Protein AF-A0A661TME0-F1 (afdb_monomer)

pLDDT: mean 72.08, std 10.13, range [46.69, 93.38]

Solvent-accessible surface area (backbone atoms only — not comparable to full-atom values): 7755 Å² total; per-residue (Å²): 110,75,67,60,54,52,52,52,51,52,52,57,73,49,48,66,67,70,64,73,69,80,61,72,60,59,76,48,32,91,92,46,101,32,64,74,74,52,80,64,53,56,56,44,25,51,47,44,51,50,51,52,51,49,51,55,51,51,50,54,50,52,54,51,51,52,56,51,48,54,54,45,71,69,28,70,88,43,68,68,44,43,55,52,36,50,52,52,50,51,52,50,52,52,50,53,51,50,56,55,48,51,53,51,52,54,53,53,53,51,66,71,67,68,82,60,87,77,83,63,99,46,86,87,59,78,76,77,85,126

Radius of gyration: 20.57 Å; Cα contacts (8 Å, |Δi|>4): 50; chains: 1; bounding box: 54×28×50 Å

Foldseek 3Di:
DVVVVVLVVVVVVCVVLLVVLPDPLQQEPDPHPHHDDDPLSVVVSVLSVVVVVVSVVVSVLVSLVVVLVVQLVPLPPDPVSPVVNVVSVVVNVVVVCVVVVVLVVVQVVCVVVVPDPDPDSCPSDSPDDD

Structure (mmCIF, N/CA/C/O backbone):
data_AF-A0A661TME0-F1
#
_entry.id   AF-A0A661TME0-F1
#
loop_
_atom_site.group_PDB
_atom_site.id
_atom_site.type_symbol
_atom_site.label_atom_id
_atom_site.label_alt_id
_atom_site.label_comp_id
_atom_site.label_asym_id
_atom_site.label_entity_id
_atom_site.label_seq_id
_atom_site.pdbx_PDB_ins_code
_atom_site.Cartn_x
_atom_site.Cartn_y
_atom_site.Cartn_z
_atom_site.occupancy
_atom_site.B_iso_or_equiv
_atom_site.auth_seq_id
_atom_site.auth_comp_id
_atom_site.auth_asym_id
_atom_site.auth_atom_id
_atom_site.pdbx_PDB_model_num
ATOM 1 N N . MET A 1 1 ? -2.845 11.344 27.133 1.00 47.22 1 MET A N 1
ATOM 2 C CA . MET A 1 1 ? -1.426 10.962 27.328 1.00 47.22 1 MET A CA 1
ATOM 3 C C . MET A 1 1 ? -1.138 9.512 26.920 1.00 47.22 1 MET A C 1
ATOM 5 O O . MET A 1 1 ? -0.381 9.333 25.980 1.00 47.22 1 MET A O 1
ATOM 9 N N . LYS A 1 2 ? -1.803 8.484 27.482 1.00 51.81 2 LYS A N 1
ATOM 10 C CA . LYS A 1 2 ? -1.579 7.063 27.098 1.00 51.81 2 LYS A CA 1
ATOM 11 C C . LYS A 1 2 ? -1.788 6.746 25.600 1.00 51.81 2 LYS A C 1
ATOM 13 O O . LYS A 1 2 ? -1.057 5.945 25.036 1.00 51.81 2 LYS A O 1
ATOM 18 N N . ARG A 1 3 ? -2.752 7.409 24.942 1.00 53.88 3 ARG A N 1
ATOM 19 C CA . ARG A 1 3 ? -3.060 7.218 23.507 1.00 53.88 3 ARG A CA 1
ATOM 20 C C . ARG A 1 3 ? -1.973 7.762 22.569 1.00 53.88 3 ARG A C 1
ATOM 22 O O . ARG A 1 3 ? -1.691 7.137 21.562 1.00 53.88 3 ARG A O 1
ATOM 29 N N . VAL A 1 4 ? -1.334 8.879 22.929 1.00 62.59 4 VAL A N 1
ATOM 30 C CA . VAL A 1 4 ? -0.228 9.469 22.146 1.00 62.59 4 VAL A CA 1
ATOM 31 C C . VAL A 1 4 ? 1.025 8.600 22.259 1.00 62.59 4 VAL A C 1
ATOM 33 O O . VAL A 1 4 ? 1.714 8.389 21.270 1.00 62.59 4 VAL A O 1
ATOM 36 N N . PHE A 1 5 ? 1.255 8.010 23.436 1.00 68.00 5 PHE A N 1
ATOM 37 C CA . PHE A 1 5 ? 2.346 7.062 23.657 1.00 68.00 5 PHE A CA 1
ATOM 38 C C . PHE A 1 5 ? 2.156 5.755 22.863 1.00 68.00 5 PHE A C 1
ATOM 40 O O . PHE A 1 5 ? 3.106 5.268 22.265 1.00 68.00 5 PHE A O 1
ATOM 47 N N . LEU A 1 6 ? 0.926 5.225 22.781 1.00 67.19 6 LEU A N 1
ATOM 48 C CA . LEU A 1 6 ? 0.607 4.040 21.965 1.00 67.19 6 LEU A CA 1
ATOM 49 C C . LEU A 1 6 ? 0.728 4.298 20.459 1.00 67.19 6 LEU A C 1
ATOM 51 O O . LEU A 1 6 ? 1.263 3.456 19.747 1.00 67.19 6 LEU A O 1
ATOM 55 N N . ILE A 1 7 ? 0.271 5.457 19.976 1.00 71.81 7 ILE A N 1
ATOM 56 C CA . ILE A 1 7 ? 0.405 5.836 18.561 1.00 71.81 7 ILE A CA 1
ATOM 57 C C . ILE A 1 7 ? 1.881 6.046 18.208 1.00 71.81 7 ILE A C 1
ATOM 59 O O . ILE A 1 7 ? 2.323 5.573 17.170 1.00 71.81 7 ILE A O 1
ATOM 63 N N . SER A 1 8 ? 2.661 6.685 19.086 1.00 68.38 8 SER A N 1
ATOM 64 C CA . SER A 1 8 ? 4.103 6.872 18.894 1.00 68.38 8 SER A CA 1
ATOM 65 C C . SER A 1 8 ? 4.872 5.546 18.911 1.00 68.38 8 SER A C 1
ATOM 67 O O . SER A 1 8 ? 5.735 5.351 18.062 1.00 68.38 8 SER A O 1
ATOM 69 N N . PHE A 1 9 ? 4.530 4.613 19.805 1.00 76.88 9 PHE A N 1
ATOM 70 C CA . PHE A 1 9 ? 5.145 3.282 19.871 1.00 76.88 9 PHE A CA 1
ATOM 71 C C . PHE A 1 9 ? 4.787 2.408 18.659 1.00 76.88 9 PHE A C 1
ATOM 73 O O . PHE A 1 9 ? 5.643 1.713 18.118 1.00 76.88 9 PHE A O 1
ATOM 80 N N . LEU A 1 10 ? 3.540 2.496 18.186 1.00 71.81 10 LEU A N 1
ATOM 81 C CA . LEU A 1 10 ? 3.088 1.844 16.960 1.00 71.81 10 LEU A CA 1
ATOM 82 C C . LEU A 1 10 ? 3.793 2.419 15.725 1.00 71.81 10 LEU A C 1
ATOM 84 O O . LEU A 1 10 ? 4.214 1.651 14.871 1.00 71.81 10 LEU A O 1
ATOM 88 N N . LEU A 1 11 ? 3.975 3.744 15.660 1.00 70.75 11 LEU A N 1
ATOM 89 C CA . LEU A 1 11 ? 4.728 4.416 14.598 1.00 70.75 11 LEU A CA 1
ATOM 90 C C . LEU A 1 11 ? 6.210 4.002 14.617 1.00 70.75 11 LEU A C 1
ATOM 92 O O . LEU A 1 11 ? 6.789 3.804 13.556 1.00 70.75 11 LEU A O 1
ATOM 96 N N . LEU A 1 12 ? 6.795 3.810 15.809 1.00 71.88 12 LEU A N 1
ATOM 97 C CA . LEU A 1 12 ? 8.174 3.346 16.004 1.00 71.88 12 LEU A CA 1
ATOM 98 C C . LEU A 1 12 ? 8.373 1.893 15.537 1.00 71.88 12 LEU A C 1
ATOM 100 O O . LEU A 1 12 ? 9.339 1.606 14.840 1.00 71.88 12 LEU A O 1
ATOM 104 N N . LEU A 1 13 ? 7.438 0.991 15.855 1.00 67.94 13 LEU A N 1
ATOM 105 C CA . LEU A 1 13 ? 7.417 -0.408 15.377 1.00 67.94 13 LEU A CA 1
ATOM 106 C C . LEU A 1 13 ? 7.233 -0.536 13.862 1.00 67.94 13 LEU A C 1
ATOM 108 O O . LEU A 1 13 ? 7.585 -1.547 13.262 1.00 67.94 13 LEU A O 1
ATOM 112 N N . LEU A 1 14 ? 6.667 0.503 13.265 1.00 66.69 14 LEU A N 1
ATOM 113 C CA . LEU A 1 14 ? 6.388 0.626 11.850 1.00 66.69 14 LEU A CA 1
ATOM 114 C C . LEU A 1 14 ? 7.553 1.294 11.081 1.00 66.69 14 LEU A C 1
ATOM 116 O O . LEU A 1 14 ? 7.633 1.147 9.866 1.00 66.69 14 LEU A O 1
ATOM 120 N N . THR A 1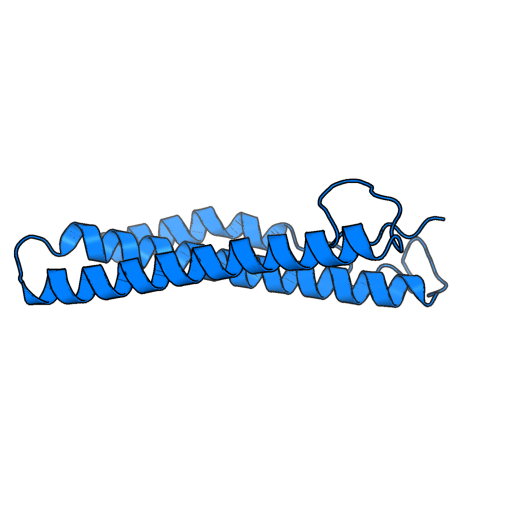 15 ? 8.512 1.942 11.764 1.00 64.88 15 THR A N 1
ATOM 121 C CA . THR A 1 15 ? 9.717 2.522 11.131 1.00 64.88 15 THR A CA 1
ATOM 122 C C . THR A 1 15 ? 10.592 1.563 10.316 1.00 64.88 15 THR A C 1
ATOM 124 O O . THR A 1 15 ? 11.068 2.006 9.268 1.00 64.88 15 THR A O 1
ATOM 127 N N . PRO A 1 16 ? 10.800 0.279 10.685 1.00 65.75 16 PRO A N 1
ATOM 128 C CA . PRO A 1 16 ? 11.618 -0.609 9.863 1.00 65.75 16 PRO A CA 1
ATOM 129 C C . PRO A 1 16 ? 10.991 -0.913 8.497 1.00 65.75 16 PRO A C 1
ATOM 131 O O . PRO A 1 16 ? 11.734 -1.249 7.581 1.00 65.75 16 PRO A O 1
ATOM 134 N N . TYR A 1 17 ? 9.675 -0.724 8.314 1.00 61.66 17 TYR A N 1
ATOM 135 C CA . TYR A 1 17 ? 9.051 -0.867 6.992 1.00 61.66 17 TYR A CA 1
ATOM 136 C C . TYR A 1 17 ? 9.578 0.167 5.988 1.00 61.66 17 TYR A C 1
ATOM 138 O O . TYR A 1 17 ? 9.715 -0.142 4.816 1.00 61.66 17 TYR A O 1
ATOM 146 N N . PHE A 1 18 ? 9.958 1.371 6.426 1.00 54.16 18 PHE A N 1
ATOM 147 C CA . PHE A 1 18 ? 10.484 2.394 5.513 1.00 54.16 18 PHE A CA 1
ATOM 148 C C . PHE A 1 18 ? 11.936 2.155 5.081 1.00 54.16 18 PHE A C 1
ATOM 150 O O . PHE A 1 18 ? 12.405 2.795 4.143 1.00 54.16 18 PHE A O 1
ATOM 157 N N . ILE A 1 19 ? 12.663 1.267 5.766 1.00 53.53 19 ILE A N 1
ATOM 158 C CA . ILE A 1 19 ? 14.087 1.014 5.497 1.00 53.53 19 ILE A CA 1
ATOM 159 C C . ILE A 1 19 ? 14.255 -0.006 4.353 1.00 53.53 19 ILE A C 1
ATOM 161 O O . ILE A 1 19 ? 15.311 -0.068 3.726 1.00 53.53 19 ILE A O 1
ATOM 165 N N . SER A 1 20 ? 13.208 -0.765 4.014 1.00 52.94 20 SER A N 1
ATOM 166 C CA . SER A 1 20 ? 13.265 -1.827 2.999 1.00 52.94 20 SER A CA 1
ATOM 167 C C . SER A 1 20 ? 13.065 -1.363 1.549 1.00 52.94 20 SER A C 1
ATOM 169 O O . SER A 1 20 ? 13.240 -2.164 0.635 1.00 52.94 20 SER A O 1
ATOM 171 N N . ALA A 1 21 ? 12.820 -0.073 1.311 1.00 50.66 21 ALA A N 1
ATOM 172 C CA . ALA A 1 21 ? 12.719 0.500 -0.035 1.00 50.66 21 ALA A CA 1
ATOM 173 C C . ALA A 1 21 ? 14.072 0.908 -0.662 1.00 50.66 21 ALA A C 1
ATOM 175 O O . ALA A 1 21 ? 14.102 1.535 -1.720 1.00 50.66 21 ALA A O 1
ATOM 176 N N . ALA A 1 22 ? 15.206 0.581 -0.035 1.00 46.69 22 ALA A N 1
ATOM 177 C CA . ALA A 1 22 ? 16.540 1.037 -0.445 1.00 46.69 22 ALA A CA 1
ATOM 178 C C . ALA A 1 22 ? 17.173 0.222 -1.598 1.00 46.69 22 ALA A C 1
ATOM 180 O O . ALA A 1 22 ? 18.381 -0.012 -1.612 1.00 46.69 22 ALA A O 1
ATOM 181 N N . GLY A 1 23 ? 16.369 -0.220 -2.567 1.00 61.97 23 GLY A N 1
ATOM 182 C CA . GLY A 1 23 ? 16.882 -0.663 -3.864 1.00 61.97 23 GLY A CA 1
ATOM 183 C C . GLY A 1 23 ? 17.080 0.543 -4.796 1.00 61.97 23 GLY A C 1
ATOM 184 O O . GLY A 1 23 ? 16.314 1.504 -4.698 1.00 61.97 23 GLY A O 1
ATOM 185 N N . PRO A 1 24 ? 18.064 0.535 -5.713 1.00 63.88 24 PRO A N 1
ATOM 186 C CA . PRO A 1 24 ? 18.171 1.565 -6.742 1.00 63.88 24 PRO A CA 1
ATOM 187 C C . PRO A 1 24 ? 16.851 1.679 -7.520 1.00 63.88 24 PRO A C 1
ATOM 189 O O . PRO A 1 24 ? 16.408 0.720 -8.152 1.00 63.88 24 PRO A O 1
ATOM 192 N N . LEU A 1 25 ? 16.209 2.854 -7.483 1.00 67.56 25 LEU A N 1
ATOM 193 C CA . LEU A 1 25 ? 14.993 3.124 -8.268 1.00 67.56 25 LEU A CA 1
ATOM 194 C C . LEU A 1 25 ? 15.252 2.949 -9.772 1.00 67.56 25 LEU A C 1
ATOM 196 O O . LEU A 1 25 ? 14.356 2.550 -10.515 1.00 67.56 25 LEU A O 1
ATOM 200 N N . VAL A 1 26 ? 16.492 3.207 -10.193 1.00 71.00 26 VAL A N 1
ATOM 201 C CA . VAL A 1 26 ? 16.997 2.955 -11.541 1.00 71.00 26 VAL A CA 1
ATOM 202 C C . VAL A 1 26 ? 18.067 1.858 -11.451 1.00 71.00 26 VAL A C 1
ATOM 204 O O . VAL A 1 26 ? 19.075 2.072 -10.778 1.00 71.00 26 VAL A O 1
ATOM 207 N N . PRO A 1 27 ? 17.874 0.693 -12.094 1.00 70.75 27 PRO A N 1
ATOM 208 C CA . PRO A 1 27 ? 18.827 -0.418 -12.041 1.00 70.75 27 PRO A CA 1
ATOM 209 C C . PRO A 1 27 ? 20.000 -0.286 -13.033 1.00 70.75 27 PRO A C 1
ATOM 211 O O . PRO A 1 27 ? 20.845 -1.173 -13.081 1.00 70.75 27 PRO A O 1
ATOM 214 N N . CYS A 1 28 ? 20.047 0.784 -13.834 1.00 77.31 28 CYS A N 1
ATOM 215 C CA . CYS A 1 28 ? 21.049 1.000 -14.876 1.00 77.31 28 CYS A CA 1
ATOM 216 C C . CYS A 1 28 ? 21.654 2.410 -14.788 1.00 77.31 28 CYS A C 1
ATOM 218 O O . CYS A 1 28 ? 20.988 3.370 -14.391 1.00 77.31 28 CYS A O 1
ATOM 220 N N . GLY A 1 29 ? 22.924 2.535 -15.168 1.00 74.06 29 GLY A N 1
ATOM 221 C CA . GLY A 1 29 ? 23.651 3.804 -15.198 1.00 74.06 29 GLY A CA 1
ATOM 222 C C . GLY A 1 29 ? 25.109 3.682 -14.743 1.00 74.06 29 GLY A C 1
ATOM 223 O O . GLY A 1 29 ? 25.512 2.652 -14.190 1.00 74.06 29 GLY A O 1
ATOM 224 N N . PRO A 1 30 ? 25.927 4.726 -14.963 1.00 60.88 30 PRO A N 1
ATOM 225 C CA . PRO A 1 30 ? 27.336 4.712 -14.586 1.00 60.88 30 PRO A CA 1
ATOM 226 C C . PRO A 1 30 ? 27.485 4.533 -13.065 1.00 60.88 30 PRO A C 1
ATOM 228 O O . PRO A 1 30 ? 27.044 5.381 -12.293 1.00 60.88 30 PRO A O 1
ATOM 231 N N . GLY A 1 31 ? 28.099 3.418 -12.647 1.00 66.81 31 GLY A N 1
ATOM 232 C CA . GLY A 1 31 ? 28.252 3.028 -11.235 1.00 66.81 31 GLY A CA 1
ATOM 233 C C . GLY A 1 31 ? 27.344 1.884 -10.761 1.00 66.81 31 GLY A C 1
ATOM 234 O O . GLY A 1 31 ? 27.336 1.587 -9.570 1.00 66.81 31 GLY A O 1
ATOM 235 N N . THR A 1 32 ? 26.601 1.241 -11.666 1.00 68.88 32 THR A N 1
ATOM 236 C CA . THR A 1 32 ? 25.810 0.022 -11.399 1.00 68.88 32 THR A CA 1
ATOM 237 C C . THR A 1 32 ? 26.343 -1.166 -12.205 1.00 68.88 32 THR A C 1
ATOM 239 O O . THR A 1 32 ? 27.152 -0.981 -13.115 1.00 68.88 32 THR A O 1
ATOM 242 N N . ASP A 1 33 ? 25.872 -2.381 -11.906 1.00 68.38 33 ASP A N 1
ATOM 243 C CA . ASP A 1 33 ? 26.265 -3.614 -12.609 1.00 68.38 33 ASP A CA 1
ATOM 244 C C . ASP A 1 33 ? 25.914 -3.601 -14.116 1.00 68.38 33 ASP A C 1
ATOM 246 O O . ASP A 1 33 ? 26.375 -4.465 -14.865 1.00 68.38 33 ASP A O 1
ATOM 250 N N . LYS A 1 34 ? 25.123 -2.616 -14.585 1.00 70.69 34 LYS A N 1
ATOM 251 C CA . LYS A 1 34 ? 24.700 -2.470 -15.983 1.00 70.69 34 LYS A CA 1
ATOM 252 C C . LYS A 1 34 ? 24.818 -1.010 -16.477 1.00 70.69 34 LYS A C 1
ATOM 254 O O . LYS A 1 34 ? 23.975 -0.172 -16.145 1.00 70.69 34 LYS A O 1
ATOM 259 N N . PRO A 1 35 ? 25.851 -0.675 -17.275 1.00 67.69 35 PRO A N 1
ATOM 260 C CA . PRO A 1 35 ? 26.078 0.698 -17.735 1.00 67.69 35 PRO A CA 1
ATOM 261 C C . PRO A 1 35 ? 25.111 1.140 -18.847 1.00 67.69 35 PRO A C 1
ATOM 263 O O . PRO A 1 35 ? 24.833 2.334 -18.952 1.00 67.69 35 PRO A O 1
ATOM 266 N N . ASP A 1 36 ? 24.566 0.199 -19.627 1.00 74.94 36 ASP A N 1
ATOM 267 C CA . ASP A 1 36 ? 23.639 0.476 -20.727 1.00 74.94 36 ASP A CA 1
ATOM 268 C C . ASP A 1 36 ? 22.181 0.251 -20.300 1.00 74.94 36 ASP A C 1
ATOM 270 O O . ASP A 1 36 ? 21.807 -0.848 -19.885 1.00 74.94 36 ASP A O 1
ATOM 274 N N . CYS A 1 37 ? 21.344 1.283 -20.441 1.00 73.81 37 CYS A N 1
ATOM 275 C CA . CYS A 1 37 ? 19.904 1.197 -20.195 1.00 73.81 37 CYS A CA 1
ATOM 276 C C . CYS A 1 37 ? 19.161 0.768 -21.469 1.00 73.81 37 CYS A C 1
ATOM 278 O O . CYS A 1 37 ? 19.184 1.479 -22.478 1.00 73.81 37 CYS A O 1
ATOM 280 N N . GLN A 1 38 ? 18.455 -0.362 -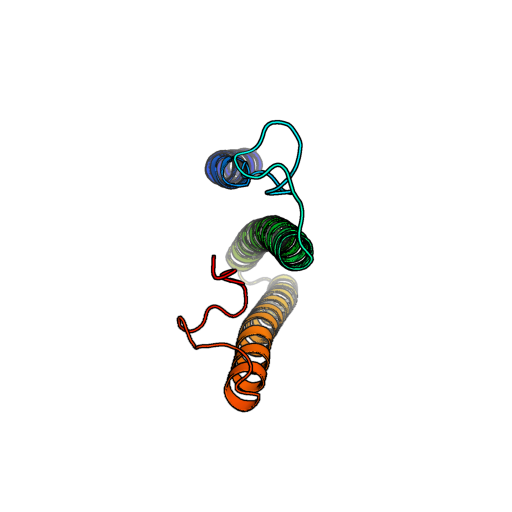21.421 1.00 75.69 38 GLN A N 1
ATOM 281 C CA . GLN A 1 38 ? 17.557 -0.807 -22.492 1.00 75.69 38 GLN A CA 1
ATOM 282 C C . GLN A 1 38 ? 16.099 -0.429 -22.180 1.00 75.69 38 GLN A C 1
ATOM 284 O O . GLN A 1 38 ? 15.750 -0.092 -21.050 1.00 75.69 38 GLN A O 1
ATOM 289 N N . PHE A 1 39 ? 15.202 -0.533 -23.172 1.00 73.44 39 PHE A N 1
ATOM 290 C CA . PHE A 1 39 ? 13.765 -0.269 -22.983 1.00 73.44 39 PHE A CA 1
ATOM 291 C C . PHE A 1 39 ? 13.133 -1.098 -21.848 1.00 73.44 39 PHE A C 1
ATOM 293 O O . PHE A 1 39 ? 12.193 -0.633 -21.211 1.00 73.44 39 PHE A O 1
ATOM 300 N N . CYS A 1 40 ? 13.667 -2.285 -21.546 1.00 75.88 40 CYS A N 1
ATOM 301 C CA . CYS A 1 40 ? 13.245 -3.106 -20.407 1.00 75.88 40 CYS A CA 1
ATOM 302 C C . CYS A 1 40 ? 13.493 -2.433 -19.046 1.00 75.88 40 CYS A C 1
ATOM 304 O O . CYS A 1 40 ? 12.622 -2.478 -18.178 1.00 75.88 40 CYS A O 1
ATOM 306 N N . ASP A 1 41 ? 14.626 -1.749 -18.866 1.00 76.25 41 ASP A N 1
ATOM 307 C CA . ASP A 1 41 ? 14.986 -1.111 -17.592 1.00 76.25 41 ASP A CA 1
ATOM 308 C C . ASP A 1 41 ? 14.053 0.065 -17.257 1.00 76.25 41 ASP A C 1
ATOM 310 O O . ASP A 1 41 ? 13.800 0.358 -16.089 1.00 76.25 41 ASP A O 1
ATOM 314 N N . PHE A 1 42 ? 13.458 0.692 -18.279 1.00 77.38 42 PHE A N 1
ATOM 315 C CA . PHE A 1 42 ? 12.414 1.704 -18.106 1.00 77.38 42 PHE A CA 1
ATOM 316 C C . PHE A 1 42 ? 11.127 1.117 -17.506 1.00 77.38 42 PHE A C 1
ATOM 318 O O . PHE A 1 42 ? 10.530 1.712 -16.607 1.00 77.38 42 PHE A O 1
ATOM 325 N N . PHE A 1 43 ? 10.711 -0.075 -17.943 1.00 75.44 43 PHE A N 1
ATOM 326 C CA . PHE A 1 43 ? 9.566 -0.763 -17.340 1.00 75.44 43 PHE A CA 1
ATOM 327 C C . PHE A 1 43 ? 9.868 -1.221 -15.906 1.00 75.44 43 PHE A C 1
ATOM 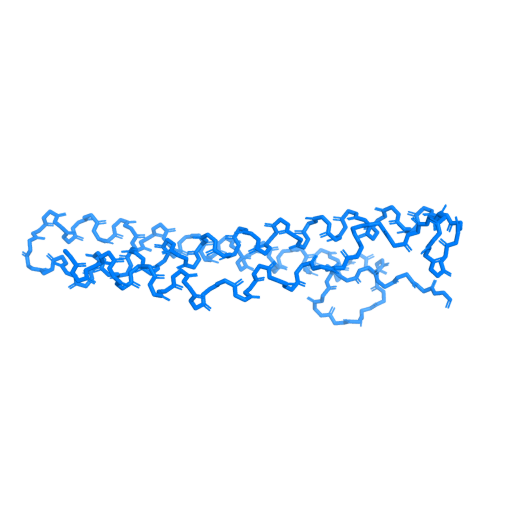329 O O . PHE A 1 43 ? 8.991 -1.143 -15.042 1.00 75.44 43 PHE A O 1
ATOM 336 N N . VAL A 1 44 ? 11.110 -1.625 -15.622 1.00 77.94 44 VAL A N 1
ATOM 337 C CA . VAL A 1 44 ? 11.555 -1.972 -14.261 1.00 77.94 44 VAL A CA 1
ATOM 338 C C . VAL A 1 44 ? 11.554 -0.751 -13.343 1.00 77.94 44 VAL A C 1
ATOM 340 O O . VAL A 1 44 ? 11.056 -0.848 -12.223 1.00 77.94 44 VAL A O 1
ATOM 343 N N . LEU A 1 45 ? 12.027 0.407 -13.816 1.00 78.75 45 LEU A N 1
ATOM 344 C CA . LEU A 1 45 ? 11.939 1.680 -13.092 1.00 78.75 45 LEU A CA 1
ATOM 345 C C . LEU A 1 45 ? 10.486 1.960 -12.691 1.00 78.75 45 LEU A C 1
ATOM 347 O O . LEU A 1 45 ? 10.188 2.155 -11.512 1.00 78.75 45 LEU A O 1
ATOM 351 N N . ILE A 1 46 ? 9.563 1.936 -13.658 1.00 79.56 46 ILE A N 1
ATOM 352 C CA . ILE A 1 46 ? 8.139 2.184 -13.397 1.00 79.56 46 ILE A CA 1
ATOM 353 C C . ILE A 1 46 ? 7.610 1.201 -12.352 1.00 79.56 46 ILE A C 1
ATOM 355 O O . ILE A 1 46 ? 6.930 1.608 -11.412 1.00 79.56 46 ILE A O 1
ATOM 359 N N . ASN A 1 47 ? 7.957 -0.079 -12.467 1.00 78.25 47 ASN A N 1
ATOM 360 C CA . ASN A 1 47 ? 7.547 -1.087 -11.501 1.00 78.25 47 ASN A CA 1
ATOM 361 C C . ASN A 1 47 ? 8.112 -0.823 -10.093 1.00 78.25 47 ASN A C 1
ATOM 363 O O . ASN A 1 47 ? 7.394 -0.968 -9.106 1.00 78.25 47 ASN A O 1
ATOM 367 N N . ASN A 1 48 ? 9.366 -0.385 -9.984 1.00 78.81 48 ASN A N 1
ATOM 368 C CA . ASN A 1 48 ? 9.988 -0.020 -8.711 1.00 78.81 48 ASN A CA 1
ATOM 369 C C . ASN A 1 48 ? 9.319 1.211 -8.087 1.00 78.81 48 ASN A C 1
ATOM 371 O O . ASN A 1 48 ? 9.043 1.217 -6.889 1.00 78.81 48 ASN A O 1
ATOM 375 N N . VAL A 1 49 ? 8.979 2.217 -8.895 1.00 81.69 49 VAL A N 1
ATOM 376 C CA . VAL A 1 49 ? 8.232 3.401 -8.442 1.00 81.69 49 VAL A CA 1
ATOM 377 C C . VAL A 1 49 ? 6.831 3.022 -7.972 1.00 81.69 49 VAL A C 1
ATOM 379 O O . VAL A 1 49 ? 6.384 3.497 -6.929 1.00 81.69 49 VAL A O 1
ATOM 382 N N . LEU A 1 50 ? 6.138 2.144 -8.700 1.00 80.50 50 LEU A N 1
ATOM 383 C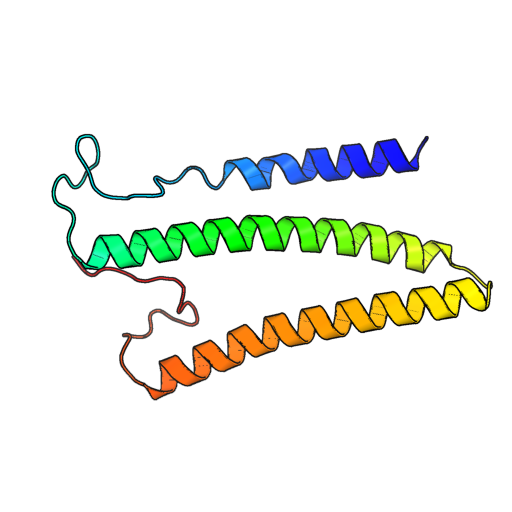 CA . LEU A 1 50 ? 4.822 1.655 -8.296 1.00 80.50 50 LEU A CA 1
ATOM 384 C C . LEU A 1 50 ? 4.897 0.844 -7.001 1.00 80.50 50 LEU A C 1
ATOM 386 O O . LEU A 1 50 ? 4.074 1.057 -6.117 1.00 80.50 50 LEU A O 1
ATOM 390 N N . LYS A 1 51 ? 5.893 -0.034 -6.845 1.00 78.88 51 LYS A N 1
ATOM 391 C CA . LYS A 1 51 ? 6.134 -0.768 -5.593 1.00 78.88 51 LYS A CA 1
ATOM 392 C C . LYS A 1 51 ? 6.379 0.179 -4.424 1.00 78.88 51 LYS A C 1
ATOM 394 O O . LYS A 1 51 ? 5.735 0.030 -3.392 1.00 78.88 51 LYS A O 1
ATOM 399 N N . PHE A 1 52 ? 7.225 1.187 -4.619 1.00 78.44 52 PHE A N 1
ATOM 400 C CA . PHE A 1 52 ? 7.494 2.212 -3.615 1.00 78.44 52 PHE A CA 1
ATOM 401 C C . PHE A 1 52 ? 6.225 2.986 -3.227 1.00 78.44 52 PHE A C 1
ATOM 403 O O . PHE A 1 52 ? 5.924 3.162 -2.047 1.00 78.44 52 PHE A O 1
ATOM 410 N N . ALA A 1 53 ? 5.425 3.398 -4.214 1.00 80.62 53 ALA A N 1
ATOM 411 C CA . ALA A 1 53 ? 4.156 4.075 -3.967 1.00 80.62 53 ALA A CA 1
ATOM 412 C C . ALA A 1 53 ? 3.156 3.174 -3.222 1.00 80.62 53 ALA A C 1
ATOM 414 O O . ALA A 1 53 ? 2.509 3.620 -2.274 1.00 80.62 53 ALA A O 1
ATOM 415 N N . LEU A 1 54 ? 3.042 1.903 -3.616 1.00 78.69 54 LEU A N 1
ATOM 416 C CA . LEU A 1 54 ? 2.161 0.928 -2.971 1.00 78.69 54 LEU A CA 1
ATOM 417 C C . LEU A 1 54 ? 2.584 0.627 -1.532 1.00 78.69 54 LEU A C 1
ATOM 419 O O . LEU A 1 54 ? 1.717 0.474 -0.676 1.00 78.69 54 LEU A O 1
ATOM 423 N N . GLU A 1 55 ? 3.883 0.584 -1.245 1.00 75.25 55 GLU A N 1
ATOM 424 C CA . GLU A 1 55 ? 4.412 0.391 0.106 1.00 75.25 55 GLU A CA 1
ATOM 425 C C . GLU A 1 55 ? 4.044 1.568 1.025 1.00 75.25 55 GLU A C 1
ATOM 427 O O . GLU A 1 55 ? 3.517 1.362 2.121 1.00 75.25 55 GLU A O 1
ATOM 432 N N . ILE A 1 56 ? 4.188 2.808 0.538 1.00 78.75 56 ILE A N 1
ATOM 433 C CA . ILE A 1 56 ? 3.765 4.017 1.266 1.00 78.75 56 ILE A CA 1
ATOM 434 C C . ILE A 1 56 ? 2.250 4.020 1.503 1.00 78.75 56 ILE A C 1
ATOM 436 O O . ILE A 1 56 ? 1.784 4.302 2.609 1.00 78.75 56 ILE A O 1
ATOM 440 N N . ILE A 1 57 ? 1.456 3.706 0.476 1.00 78.38 57 ILE A N 1
ATOM 441 C CA . ILE A 1 57 ? -0.009 3.689 0.586 1.00 78.38 57 ILE A CA 1
ATOM 442 C C . ILE A 1 57 ? -0.464 2.577 1.539 1.00 78.38 57 ILE A C 1
ATOM 444 O O . ILE A 1 57 ? -1.323 2.814 2.392 1.00 78.38 57 ILE A O 1
ATOM 448 N N . GLY A 1 58 ? 0.126 1.384 1.434 1.00 77.69 58 GLY A N 1
ATOM 449 C CA . GLY A 1 58 ? -0.151 0.250 2.313 1.00 77.69 58 GLY A CA 1
ATOM 450 C C . GLY A 1 58 ? 0.138 0.584 3.774 1.00 77.69 58 GLY A C 1
ATOM 451 O O . GLY A 1 58 ? -0.684 0.313 4.650 1.00 77.69 58 GLY A O 1
ATOM 452 N N . PHE A 1 59 ? 1.244 1.277 4.031 1.00 74.25 59 PHE A N 1
ATOM 453 C CA . PHE A 1 59 ? 1.588 1.767 5.358 1.00 74.25 59 PHE A CA 1
ATOM 454 C C . PHE A 1 59 ? 0.527 2.711 5.940 1.00 74.25 59 PHE A C 1
ATOM 456 O O . PHE A 1 59 ? 0.030 2.507 7.053 1.00 74.25 59 PHE A O 1
ATOM 463 N N . VAL A 1 60 ? 0.147 3.742 5.179 1.00 78.06 60 VAL A N 1
ATOM 464 C CA . VAL A 1 60 ? -0.859 4.726 5.607 1.00 78.06 60 VAL A CA 1
ATOM 465 C C . VAL A 1 60 ? -2.207 4.046 5.861 1.00 78.06 60 VAL A C 1
ATOM 467 O O . VAL A 1 60 ? -2.886 4.364 6.843 1.00 78.06 60 VAL A O 1
ATOM 470 N N . ALA A 1 61 ? -2.575 3.073 5.024 1.00 74.88 61 ALA A N 1
ATOM 471 C CA . ALA A 1 61 ? -3.796 2.293 5.187 1.00 74.88 61 ALA A CA 1
ATOM 472 C C . ALA A 1 61 ? -3.812 1.507 6.511 1.00 74.88 61 ALA A C 1
ATOM 474 O O . ALA A 1 61 ? -4.820 1.538 7.219 1.00 74.88 61 ALA A O 1
ATOM 475 N N . VAL A 1 62 ? -2.700 0.868 6.894 1.00 78.69 62 VAL A N 1
ATOM 476 C CA . VAL A 1 62 ? -2.583 0.138 8.171 1.00 78.69 62 VAL A CA 1
ATOM 477 C C . VAL A 1 62 ? -2.729 1.081 9.369 1.00 78.69 62 VAL A C 1
ATOM 479 O O . VAL A 1 62 ? -3.480 0.785 10.300 1.00 78.69 62 VAL A O 1
ATOM 482 N N . VAL A 1 63 ? -2.079 2.248 9.342 1.00 77.06 63 VAL A N 1
ATOM 483 C CA . VAL A 1 63 ? -2.182 3.237 10.431 1.00 77.06 63 VAL A CA 1
ATOM 484 C C . VAL A 1 63 ? -3.620 3.737 10.591 1.00 77.06 63 VAL A C 1
ATOM 486 O O . VAL A 1 63 ? -4.147 3.766 11.708 1.00 77.06 63 VAL A O 1
ATOM 489 N N . MET A 1 64 ? -4.290 4.080 9.486 1.00 72.50 64 MET A N 1
ATOM 490 C CA . MET A 1 64 ? -5.691 4.511 9.522 1.00 72.50 64 MET A CA 1
ATOM 491 C C . MET A 1 64 ? -6.638 3.395 9.976 1.00 72.50 64 MET A C 1
ATOM 493 O O . MET A 1 64 ? -7.572 3.668 10.733 1.00 72.50 64 MET A O 1
ATO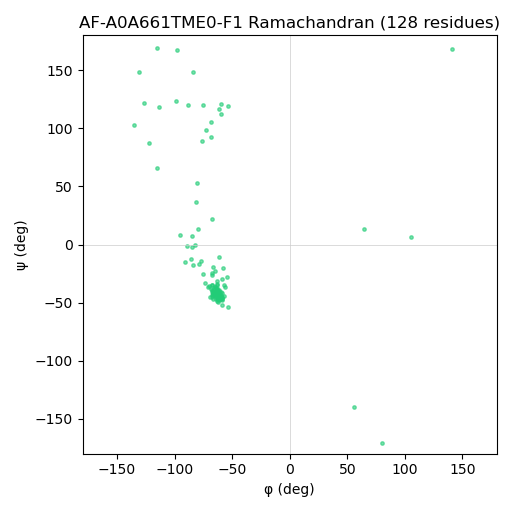M 497 N N . ALA A 1 65 ? -6.380 2.143 9.590 1.00 76.75 65 ALA A N 1
ATOM 498 C CA . ALA A 1 65 ? -7.160 0.996 10.045 1.00 76.75 65 ALA A CA 1
ATOM 499 C C . ALA A 1 65 ? -7.064 0.805 11.567 1.00 76.75 65 ALA A C 1
ATOM 501 O O . ALA A 1 65 ? -8.080 0.560 12.220 1.00 76.75 65 ALA A O 1
ATOM 502 N N . ILE A 1 66 ? -5.879 0.987 12.157 1.00 79.12 66 ILE A N 1
ATOM 503 C CA . ILE A 1 66 ? -5.684 0.858 13.609 1.00 79.12 66 ILE A CA 1
ATOM 504 C C . 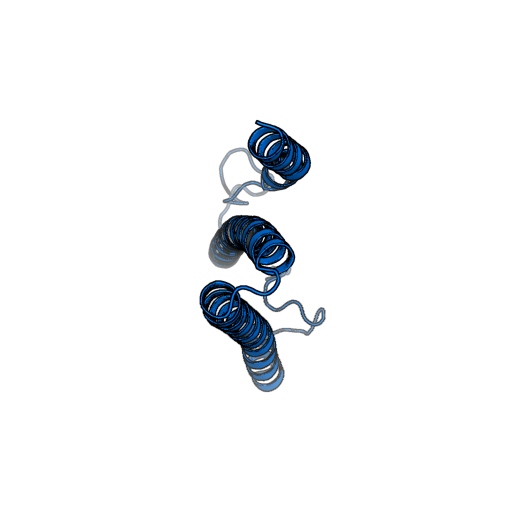ILE A 1 66 ? -6.386 1.994 14.362 1.00 79.12 66 ILE A C 1
ATOM 506 O O . ILE A 1 66 ? -7.100 1.740 15.335 1.00 79.12 66 ILE A O 1
ATOM 510 N N . VAL A 1 67 ? -6.255 3.242 13.899 1.00 73.62 67 VAL A N 1
ATOM 511 C CA . VAL A 1 67 ? -6.954 4.388 14.508 1.00 73.62 67 VAL A CA 1
ATOM 512 C C . VAL A 1 67 ? -8.475 4.222 14.405 1.00 73.62 67 VAL A C 1
ATOM 514 O O . VAL A 1 67 ? -9.183 4.423 15.396 1.00 73.62 67 VAL A O 1
ATOM 517 N N . GLY A 1 68 ? -8.976 3.794 13.243 1.00 69.31 68 GLY A N 1
ATOM 518 C CA . GLY A 1 68 ? -10.395 3.512 13.023 1.00 69.31 68 GLY A CA 1
ATOM 519 C C . GLY A 1 68 ? -10.917 2.367 13.895 1.00 69.31 68 GLY A C 1
ATOM 520 O O . GLY A 1 68 ? -11.990 2.488 14.488 1.00 69.31 68 GLY A O 1
ATOM 521 N N . GLY A 1 69 ? -10.138 1.292 14.046 1.00 72.19 69 GLY A N 1
ATOM 522 C CA . GLY A 1 69 ? -10.469 0.156 14.906 1.00 72.19 69 GLY A CA 1
ATOM 523 C C . GLY A 1 69 ? -10.559 0.548 16.380 1.00 72.19 69 GLY A C 1
ATOM 524 O O . GLY A 1 69 ? -11.542 0.233 17.048 1.00 72.19 69 GLY A O 1
ATOM 525 N N . ILE A 1 70 ? -9.590 1.317 16.883 1.00 72.94 70 ILE A N 1
ATOM 526 C CA . ILE A 1 70 ? -9.612 1.825 18.263 1.00 72.94 70 ILE A CA 1
ATOM 527 C C . ILE A 1 70 ? -10.838 2.721 18.486 1.00 72.94 70 ILE A C 1
ATOM 529 O O . ILE A 1 70 ? -11.518 2.595 19.505 1.00 72.94 70 ILE A O 1
ATOM 533 N N . PHE A 1 71 ? -11.162 3.600 17.536 1.00 71.25 71 PHE A N 1
ATOM 534 C CA . PHE A 1 71 ? -12.342 4.461 17.639 1.00 71.25 71 PHE A CA 1
ATOM 535 C C . PHE A 1 71 ? -13.649 3.653 17.675 1.00 71.25 71 PHE A C 1
ATOM 537 O O . PHE A 1 71 ? -14.552 3.985 18.441 1.00 71.25 71 PHE A O 1
ATOM 544 N N . PHE A 1 72 ? -13.721 2.555 16.915 1.00 69.38 72 PHE A N 1
ATOM 545 C CA . PHE A 1 72 ? -14.856 1.633 16.933 1.00 69.38 72 PHE A CA 1
ATOM 546 C C . PHE A 1 72 ? -15.019 0.935 18.293 1.00 69.38 72 PHE A C 1
ATOM 548 O O . PHE A 1 72 ? -16.116 0.934 18.850 1.00 69.38 72 PHE A O 1
ATOM 555 N N . PHE A 1 73 ? -13.936 0.405 18.871 1.00 70.38 73 PHE A N 1
ATOM 556 C CA . PHE A 1 73 ? -13.984 -0.290 20.166 1.00 70.38 73 PHE A CA 1
ATOM 557 C C . PHE A 1 73 ? -14.411 0.615 21.330 1.00 70.38 73 PHE A C 1
ATOM 559 O O . PHE A 1 73 ? -15.094 0.159 22.245 1.00 70.38 73 PHE A O 1
ATOM 566 N N . PHE A 1 74 ? -14.048 1.901 21.302 1.00 71.56 74 PHE A N 1
ATOM 567 C CA . PHE A 1 74 ? -14.399 2.853 22.363 1.00 71.56 74 PHE A CA 1
ATOM 568 C C . PHE A 1 74 ? -15.743 3.577 22.151 1.00 71.56 74 PHE A C 1
ATOM 570 O O . PHE A 1 74 ? -16.133 4.362 23.014 1.00 71.56 74 PHE A O 1
ATOM 577 N N . ALA A 1 75 ? -16.468 3.321 21.054 1.00 67.62 75 ALA A N 1
ATOM 578 C CA . ALA A 1 75 ? -17.757 3.963 20.767 1.00 67.62 75 ALA A CA 1
ATOM 579 C C . ALA A 1 75 ? -18.885 3.558 21.746 1.00 67.62 75 ALA A C 1
ATOM 581 O O . ALA A 1 75 ? -19.819 4.334 21.964 1.00 67.62 75 ALA A O 1
ATOM 582 N N . GLY A 1 76 ? -18.781 2.387 22.387 1.00 72.94 76 GLY A N 1
ATOM 583 C CA . GLY A 1 76 ? -19.685 1.956 23.461 1.00 72.94 76 GLY A CA 1
ATOM 584 C C . GLY A 1 76 ? -21.172 1.951 23.069 1.00 72.94 76 GLY A C 1
ATOM 585 O O . GLY A 1 76 ? -21.529 1.544 21.967 1.00 72.94 76 GLY A O 1
ATOM 586 N N . ALA A 1 77 ? -22.042 2.395 23.986 1.00 66.94 77 ALA A N 1
ATOM 587 C CA . ALA A 1 77 ? -23.505 2.408 23.830 1.00 66.94 77 ALA A CA 1
ATOM 588 C C . ALA A 1 77 ? -24.083 3.749 23.328 1.00 66.94 77 ALA A C 1
ATOM 590 O O . ALA A 1 77 ? -25.300 3.926 23.321 1.00 66.94 77 ALA A O 1
ATOM 591 N N . ASN A 1 78 ? -23.242 4.706 22.914 1.00 75.50 78 ASN A N 1
ATOM 592 C CA . ASN A 1 78 ? -23.737 5.971 22.369 1.00 75.50 78 ASN A CA 1
ATOM 593 C C . ASN A 1 78 ? -24.269 5.751 20.939 1.00 75.50 78 ASN A C 1
ATOM 595 O O . ASN A 1 78 ? -23.490 5.362 20.063 1.00 75.50 78 ASN A O 1
ATOM 599 N N . PRO A 1 79 ? -25.558 6.018 20.656 1.00 75.94 79 PRO A N 1
ATOM 600 C CA . PRO A 1 79 ? -26.159 5.734 19.351 1.00 75.94 79 PRO A CA 1
ATOM 601 C C . PRO A 1 79 ? -25.512 6.533 18.208 1.00 75.94 79 PRO A C 1
ATOM 603 O O . PRO A 1 79 ? -25.326 5.995 17.114 1.00 75.94 79 PRO A O 1
ATOM 606 N N . ASP A 1 80 ? -25.087 7.774 18.466 1.00 79.44 80 ASP A N 1
ATOM 607 C CA . ASP A 1 80 ? -24.364 8.595 17.485 1.00 79.44 80 ASP A CA 1
ATOM 608 C C . ASP A 1 80 ? -22.970 8.040 17.179 1.00 79.44 80 ASP A C 1
ATOM 610 O O . ASP A 1 80 ? -22.584 7.912 16.012 1.00 79.44 80 ASP A O 1
ATOM 614 N N . ALA A 1 81 ? -22.245 7.616 18.217 1.00 71.69 81 ALA A N 1
ATOM 615 C CA . ALA A 1 81 ? -20.932 7.001 18.066 1.00 71.69 81 ALA A CA 1
ATOM 616 C C . ALA A 1 81 ? -21.032 5.666 17.312 1.00 71.69 81 ALA A C 1
ATOM 618 O O . ALA A 1 81 ? -20.240 5.417 16.408 1.00 71.69 81 ALA A O 1
ATOM 619 N N . LEU A 1 82 ? -22.053 4.847 17.588 1.00 76.25 82 LEU A N 1
ATOM 620 C CA . LEU A 1 82 ? -22.323 3.598 16.865 1.00 76.25 82 LEU A CA 1
ATOM 621 C C . LEU A 1 82 ? -22.641 3.830 15.383 1.00 76.25 82 LEU A C 1
ATOM 623 O O . LEU A 1 82 ? -22.182 3.076 14.519 1.00 76.25 82 LEU A O 1
ATOM 627 N N . ARG A 1 83 ? -23.411 4.875 15.062 1.00 79.25 83 ARG A N 1
ATOM 628 C CA . ARG A 1 83 ? -23.735 5.224 13.673 1.00 79.25 83 ARG A CA 1
ATOM 629 C C . ARG A 1 83 ? -22.492 5.676 12.908 1.00 79.25 83 ARG A C 1
ATOM 631 O O . ARG A 1 83 ? -22.302 5.267 11.761 1.00 79.25 83 ARG A O 1
ATOM 638 N N . GLN A 1 84 ? -21.632 6.471 13.542 1.00 76.25 84 GLN A N 1
ATOM 639 C CA . GLN A 1 84 ? -20.359 6.898 12.964 1.00 76.25 84 GLN A CA 1
ATOM 640 C C . GLN A 1 84 ? -19.389 5.718 12.798 1.00 76.25 84 GLN A C 1
ATOM 642 O O . GLN A 1 84 ? -18.791 5.553 11.736 1.00 76.25 84 GLN A O 1
ATOM 647 N N . ALA A 1 85 ? -19.309 4.841 13.795 1.00 70.62 85 ALA A N 1
ATOM 648 C CA . ALA A 1 85 ? -18.455 3.661 13.795 1.00 70.62 85 ALA A CA 1
ATOM 649 C C . ALA A 1 85 ? -18.846 2.667 12.677 1.00 70.62 85 ALA A C 1
ATOM 651 O O . ALA A 1 85 ? -17.980 2.189 11.945 1.00 70.62 85 ALA A O 1
ATOM 652 N N . LYS A 1 86 ? -20.150 2.440 12.447 1.00 77.88 86 LYS A N 1
ATOM 653 C CA . LYS A 1 86 ? -20.644 1.644 11.304 1.00 77.88 86 LYS A CA 1
ATOM 654 C C . LYS A 1 86 ? -20.271 2.247 9.948 1.00 77.88 86 LYS A C 1
ATOM 656 O O . LYS A 1 86 ? -19.905 1.501 9.045 1.00 77.88 86 LYS A O 1
ATOM 661 N N . ARG A 1 87 ? -20.337 3.577 9.792 1.00 81.69 87 ARG A N 1
ATOM 662 C CA . ARG A 1 87 ? -19.903 4.244 8.548 1.00 81.69 87 ARG A CA 1
ATOM 663 C C . ARG A 1 87 ? -18.413 4.038 8.288 1.00 81.69 87 ARG A C 1
ATOM 665 O O . ARG A 1 87 ? -18.042 3.733 7.159 1.00 81.69 87 ARG A O 1
ATOM 672 N N . ILE A 1 88 ? -17.586 4.160 9.327 1.00 77.31 88 ILE A N 1
ATOM 673 C CA . ILE A 1 88 ? -16.140 3.934 9.225 1.00 77.31 88 ILE A CA 1
ATOM 674 C C . ILE A 1 88 ? -15.864 2.477 8.836 1.00 77.31 88 ILE A C 1
ATOM 676 O O . ILE A 1 88 ? -15.154 2.246 7.862 1.00 77.31 88 ILE A O 1
ATOM 680 N N . ILE A 1 89 ? -16.485 1.494 9.497 1.00 79.81 89 ILE A N 1
ATOM 681 C CA . ILE A 1 89 ? -16.306 0.079 9.129 1.00 79.81 89 ILE A CA 1
ATOM 682 C C . ILE A 1 89 ? -16.726 -0.186 7.683 1.00 79.81 89 ILE A C 1
ATOM 684 O O . ILE A 1 89 ? -15.968 -0.810 6.948 1.00 79.81 89 ILE A O 1
ATOM 688 N N . LEU A 1 90 ? -17.890 0.305 7.247 1.00 84.75 90 LEU A N 1
ATOM 689 C CA . LEU A 1 90 ? -18.329 0.122 5.861 1.00 84.75 90 LEU A CA 1
ATOM 690 C C . LEU A 1 90 ? -17.332 0.725 4.867 1.00 84.75 90 LEU A C 1
ATOM 692 O O . LEU A 1 90 ? -17.030 0.092 3.862 1.00 84.75 90 LEU A O 1
ATOM 696 N N . SER A 1 91 ? -16.771 1.901 5.166 1.00 82.69 91 SER A N 1
ATOM 697 C CA . SER A 1 91 ? -15.752 2.516 4.309 1.00 82.69 91 SER A CA 1
ATOM 698 C C . SER A 1 91 ? -14.474 1.673 4.214 1.00 82.69 91 SER A C 1
ATOM 700 O O . SER A 1 91 ? -13.927 1.516 3.125 1.00 82.69 91 SER A O 1
ATOM 702 N N . VAL A 1 92 ? -14.046 1.056 5.322 1.00 79.56 92 VAL A N 1
ATOM 703 C CA . VAL A 1 92 ? -12.884 0.157 5.351 1.00 79.56 92 VAL A CA 1
ATOM 704 C C . VAL A 1 92 ? -13.173 -1.119 4.561 1.00 79.56 92 VAL A C 1
ATOM 706 O O . VAL A 1 92 ? -12.357 -1.518 3.735 1.00 79.56 92 VAL A O 1
ATOM 709 N N . VAL A 1 93 ? -14.345 -1.732 4.752 1.00 86.88 93 VAL A N 1
ATOM 710 C CA . VAL A 1 93 ? -14.753 -2.945 4.022 1.00 86.88 93 VAL A CA 1
ATOM 711 C C . VAL A 1 93 ? -14.789 -2.685 2.519 1.00 86.88 93 VAL A C 1
ATOM 713 O O . VAL A 1 93 ? -14.233 -3.468 1.754 1.00 86.88 93 VAL A O 1
ATOM 716 N N . ILE A 1 94 ? -15.380 -1.567 2.091 1.00 89.31 94 ILE A N 1
ATOM 717 C CA . ILE A 1 94 ? -15.413 -1.177 0.676 1.00 89.31 94 ILE A CA 1
ATOM 718 C C . ILE A 1 94 ? -13.988 -0.979 0.143 1.00 89.31 94 ILE A C 1
ATOM 720 O O . ILE A 1 94 ? -13.670 -1.490 -0.927 1.00 89.31 94 ILE A O 1
ATOM 724 N N . GLY A 1 95 ? -13.110 -0.310 0.898 1.00 82.88 95 GLY A N 1
ATOM 725 C CA . GLY A 1 95 ? -11.705 -0.139 0.518 1.00 82.88 95 GLY A CA 1
ATOM 726 C C . GLY A 1 95 ? -10.969 -1.469 0.325 1.00 82.88 95 GLY A C 1
ATOM 727 O O . GLY A 1 95 ? -10.303 -1.662 -0.690 1.00 82.88 95 GLY A O 1
ATOM 728 N N . VAL A 1 96 ? -11.142 -2.418 1.249 1.00 85.12 96 VAL A N 1
ATOM 729 C CA . VAL A 1 96 ? -10.543 -3.761 1.153 1.00 85.12 96 VAL A CA 1
ATOM 730 C C . VAL A 1 96 ? -11.067 -4.514 -0.070 1.00 85.12 96 VAL A C 1
ATOM 732 O O . VAL A 1 96 ? -10.278 -5.089 -0.819 1.00 85.12 96 VAL A O 1
ATOM 735 N N . VAL A 1 97 ? -12.379 -4.478 -0.315 1.00 93.38 97 VAL A N 1
ATOM 736 C CA . VAL A 1 97 ? -12.989 -5.124 -1.488 1.00 93.38 97 VAL A CA 1
ATOM 737 C C . VAL A 1 97 ? -12.439 -4.533 -2.786 1.00 93.38 97 VAL A C 1
ATOM 739 O O . VAL A 1 97 ? -12.105 -5.289 -3.695 1.00 93.38 97 VAL A O 1
ATOM 742 N N . ILE A 1 98 ? -12.277 -3.209 -2.867 1.00 90.44 98 ILE A N 1
ATOM 743 C CA . ILE A 1 98 ? -11.700 -2.549 -4.045 1.00 90.44 98 ILE A CA 1
ATOM 744 C C . ILE A 1 98 ? -10.265 -3.032 -4.289 1.00 90.44 98 ILE A C 1
ATOM 746 O O . ILE A 1 98 ? -9.953 -3.432 -5.408 1.00 90.44 98 ILE A O 1
ATOM 750 N N . ILE A 1 99 ? -9.413 -3.068 -3.260 1.00 85.19 99 ILE A N 1
ATOM 751 C CA . ILE A 1 99 ? -8.014 -3.513 -3.391 1.00 85.19 99 ILE A CA 1
ATOM 752 C C . ILE A 1 99 ? -7.943 -4.969 -3.875 1.00 85.19 99 ILE A C 1
ATOM 754 O O . ILE A 1 99 ? -7.219 -5.270 -4.826 1.00 85.19 99 ILE A O 1
ATOM 758 N N . LEU A 1 100 ? -8.736 -5.861 -3.273 1.00 86.56 100 LEU A N 1
ATOM 759 C CA . LEU A 1 100 ? -8.790 -7.274 -3.660 1.00 86.56 100 LEU A CA 1
ATOM 760 C C . LEU A 1 100 ? -9.338 -7.461 -5.081 1.00 86.56 100 LEU A C 1
ATOM 762 O O . LEU A 1 100 ? -8.803 -8.257 -5.853 1.00 86.56 100 LEU A O 1
ATOM 766 N N . SER A 1 101 ? -10.378 -6.708 -5.445 1.00 89.62 101 SER A N 1
ATOM 767 C CA . SER A 1 101 ? -10.975 -6.772 -6.782 1.00 89.62 101 SER A CA 1
ATOM 768 C C . SER A 1 101 ? -10.031 -6.250 -7.864 1.00 89.62 101 SER A C 1
ATOM 770 O O . SER A 1 101 ? -9.926 -6.873 -8.915 1.00 89.62 101 SER A O 1
ATOM 772 N N . SER A 1 102 ? -9.285 -5.175 -7.594 1.00 88.44 102 SER A N 1
ATOM 773 C CA . SER A 1 102 ? -8.281 -4.629 -8.513 1.00 88.44 102 SER A CA 1
ATOM 774 C C . SER A 1 102 ? -7.219 -5.677 -8.843 1.00 88.44 102 SER A C 1
ATOM 776 O O . SER A 1 102 ? -6.945 -5.953 -10.011 1.00 88.44 102 SER A O 1
ATOM 778 N N . TRP A 1 103 ? -6.699 -6.350 -7.813 1.00 82.44 103 TRP A N 1
ATOM 779 C CA . TRP A 1 103 ? -5.727 -7.423 -7.992 1.00 82.44 103 TRP A CA 1
ATOM 780 C C . TRP A 1 103 ? -6.285 -8.589 -8.818 1.00 82.44 103 TRP A C 1
ATOM 782 O O . TRP A 1 103 ? -5.629 -9.054 -9.752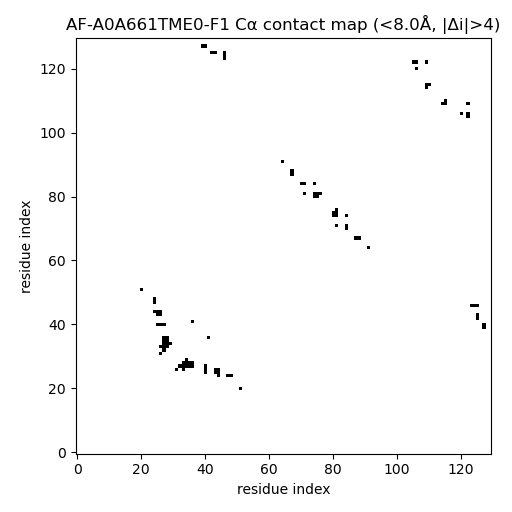 1.00 82.44 103 TRP A O 1
ATOM 792 N N . ALA A 1 104 ? -7.514 -9.023 -8.521 1.00 86.62 104 ALA A N 1
ATOM 793 C CA . ALA A 1 104 ? -8.168 -10.107 -9.246 1.00 86.62 104 ALA A CA 1
ATOM 794 C C . ALA A 1 104 ? -8.393 -9.756 -10.726 1.00 86.62 104 ALA A C 1
ATOM 796 O O . ALA A 1 104 ? -8.047 -10.549 -11.601 1.00 86.62 104 ALA A O 1
ATOM 797 N N . VAL A 1 105 ? -8.912 -8.559 -11.016 1.00 86.69 105 VAL A N 1
ATOM 798 C CA . VAL A 1 105 ? -9.195 -8.105 -12.385 1.00 86.69 105 VAL A CA 1
ATOM 799 C C . VAL A 1 105 ? -7.912 -8.036 -13.209 1.00 86.69 105 VAL A C 1
ATOM 801 O O . VAL A 1 105 ? -7.845 -8.625 -14.288 1.00 86.69 105 VAL A O 1
ATOM 804 N N . VAL A 1 106 ? -6.865 -7.393 -12.690 1.00 84.38 106 VAL A N 1
ATOM 805 C CA . VAL A 1 106 ? -5.586 -7.265 -13.405 1.00 84.38 106 VAL A CA 1
ATOM 806 C C . VAL A 1 106 ? -4.989 -8.642 -13.708 1.00 84.38 106 VAL A C 1
ATOM 808 O O . VAL A 1 106 ? -4.603 -8.912 -14.845 1.00 84.38 106 VAL A O 1
ATOM 811 N N . ASN A 1 107 ? -5.005 -9.556 -12.733 1.00 80.44 107 ASN A N 1
ATOM 812 C CA . ASN A 1 107 ? -4.511 -10.916 -12.928 1.00 80.44 107 ASN A CA 1
ATOM 813 C C . ASN A 1 107 ? -5.327 -11.695 -13.978 1.00 80.44 107 ASN A C 1
ATOM 815 O O . ASN A 1 107 ? -4.751 -12.408 -14.797 1.00 80.44 107 ASN A O 1
ATOM 819 N N . THR A 1 108 ? -6.656 -11.537 -14.006 1.00 83.38 108 THR A N 1
ATOM 820 C CA . THR A 1 108 ? -7.498 -12.192 -15.025 1.00 83.38 108 THR A CA 1
ATOM 821 C C . THR A 1 108 ? -7.228 -11.683 -16.440 1.00 83.38 108 THR A C 1
ATOM 823 O O . THR A 1 108 ? -7.197 -12.487 -17.370 1.00 83.38 108 THR A O 1
ATOM 826 N N . ILE A 1 109 ? -6.974 -10.381 -16.608 1.00 83.88 109 ILE A N 1
ATOM 827 C CA . ILE A 1 109 ? -6.675 -9.780 -17.915 1.00 83.88 109 ILE A CA 1
ATOM 828 C C . ILE A 1 109 ? -5.338 -10.300 -18.448 1.00 83.88 109 ILE A C 1
ATOM 830 O O . ILE A 1 109 ? -5.260 -10.720 -19.601 1.00 83.88 109 ILE A O 1
ATOM 834 N N . PHE A 1 110 ? -4.298 -10.311 -17.610 1.00 76.38 110 PHE A N 1
ATOM 835 C CA . PHE A 1 110 ? -2.980 -10.798 -18.014 1.00 76.38 110 PHE A CA 1
ATOM 836 C C . PHE A 1 110 ? -2.946 -12.307 -18.281 1.00 76.38 110 PHE A C 1
ATOM 838 O O . PHE A 1 110 ? -2.256 -12.748 -19.197 1.00 76.38 110 PHE A O 1
ATOM 845 N N . ASN A 1 111 ? -3.719 -13.096 -17.528 1.00 76.06 111 ASN A N 1
ATOM 846 C CA . ASN A 1 111 ? -3.873 -14.525 -17.798 1.00 76.06 111 ASN A CA 1
ATOM 847 C C . ASN A 1 111 ? -4.532 -14.784 -19.158 1.00 76.06 111 ASN A C 1
ATOM 849 O O . ASN A 1 111 ? -4.129 -15.679 -19.892 1.00 76.06 111 ASN A O 1
ATOM 853 N N . TYR A 1 112 ? -5.522 -13.969 -19.525 1.00 78.38 112 TYR A N 1
ATOM 854 C CA . TYR A 1 112 ? -6.201 -14.108 -20.808 1.00 78.38 112 TYR A CA 1
ATOM 855 C C . TYR A 1 112 ? -5.348 -13.640 -21.997 1.00 78.38 112 TYR A C 1
ATOM 857 O O . TYR A 1 112 ? -5.459 -14.197 -23.086 1.00 78.38 112 TYR A O 1
ATOM 865 N N . SER A 1 113 ? -4.500 -12.622 -21.813 1.00 73.00 113 SER A N 1
ATOM 866 C CA . SER A 1 113 ? -3.732 -12.032 -22.914 1.00 73.00 113 SER A CA 1
ATOM 867 C C . SER A 1 113 ? -2.495 -12.842 -23.327 1.00 73.00 113 SER A C 1
ATOM 869 O O . SER A 1 113 ? -1.993 -12.633 -24.428 1.00 73.00 113 SER A O 1
ATOM 871 N N . GLY A 1 114 ? -2.009 -13.777 -22.499 1.00 68.00 114 GLY A N 1
ATOM 872 C CA . GLY A 1 114 ? -0.914 -14.695 -22.856 1.00 68.00 114 GLY A CA 1
ATOM 873 C C . GLY A 1 114 ? 0.449 -14.028 -23.108 1.00 68.00 114 GLY A C 1
ATOM 874 O O . GLY A 1 114 ? 1.341 -14.658 -23.663 1.00 68.00 114 GLY A O 1
ATOM 875 N N . ILE A 1 115 ? 0.611 -12.755 -22.724 1.00 60.19 115 ILE A N 1
ATOM 876 C CA . ILE A 1 115 ? 1.787 -11.914 -23.040 1.00 60.19 115 ILE A CA 1
ATOM 877 C C . ILE A 1 115 ? 2.932 -12.114 -22.024 1.00 60.19 115 ILE A C 1
ATOM 879 O O . ILE A 1 115 ? 4.054 -11.679 -22.258 1.00 60.19 115 ILE A O 1
ATOM 883 N N . ILE A 1 116 ? 2.671 -12.774 -20.893 1.00 61.38 116 ILE A N 1
ATOM 884 C CA . ILE A 1 116 ? 3.659 -13.024 -19.837 1.00 61.38 116 ILE A CA 1
ATOM 885 C C . ILE A 1 116 ? 3.724 -14.517 -19.505 1.00 61.38 116 ILE A C 1
ATOM 887 O O . ILE A 1 116 ? 2.718 -15.119 -19.130 1.00 61.38 116 ILE A O 1
ATOM 891 N N . GLU A 1 117 ? 4.917 -15.109 -19.640 1.00 55.59 117 GLU A N 1
ATOM 892 C CA . GLU A 1 117 ? 5.211 -16.455 -19.145 1.00 55.59 117 GLU A CA 1
ATOM 893 C C . GLU A 1 117 ? 4.989 -16.456 -17.633 1.00 55.59 117 GLU A C 1
ATOM 895 O O . GLU A 1 117 ? 5.656 -15.745 -16.880 1.00 55.59 117 GLU A O 1
ATOM 900 N N . MET A 1 118 ? 3.961 -17.175 -17.190 1.00 46.94 118 MET A N 1
ATOM 901 C CA . MET A 1 118 ? 3.458 -17.065 -15.829 1.00 46.94 118 MET A CA 1
ATOM 902 C C . MET A 1 118 ? 4.453 -17.617 -14.809 1.00 46.94 118 MET A C 1
ATOM 904 O O . MET A 1 118 ? 4.377 -18.778 -14.414 1.00 46.94 118 MET A O 1
ATOM 908 N N . GLN A 1 119 ? 5.307 -16.749 -14.272 1.00 50.03 119 GLN A N 1
ATOM 909 C CA . GLN A 1 119 ? 5.966 -16.962 -12.984 1.00 50.03 119 GLN A CA 1
ATOM 910 C C . GLN A 1 119 ? 5.005 -16.578 -11.832 1.00 50.03 119 GLN A C 1
ATOM 912 O O . GLN A 1 119 ? 5.309 -15.781 -10.949 1.00 50.03 119 GLN A O 1
ATOM 917 N N . GLY A 1 120 ? 3.794 -17.149 -11.856 1.00 56.66 120 GLY A N 1
ATOM 918 C CA . GLY A 1 120 ? 2.789 -17.030 -10.795 1.00 56.66 120 GLY A CA 1
ATOM 919 C C . GLY A 1 120 ? 1.965 -15.735 -10.773 1.00 56.66 120 GLY A C 1
ATOM 920 O O . GLY A 1 120 ? 1.998 -14.918 -11.687 1.00 56.66 120 GLY A O 1
ATOM 921 N N . TRP A 1 121 ? 1.197 -15.563 -9.690 1.00 55.88 121 TRP A N 1
ATOM 922 C CA . TRP A 1 121 ? 0.214 -14.492 -9.453 1.00 55.88 121 TRP A CA 1
ATOM 923 C C . TRP A 1 121 ? 0.814 -13.079 -9.295 1.00 55.88 121 TRP A C 1
ATOM 925 O O . TRP A 1 121 ? 0.197 -12.231 -8.656 1.00 55.88 121 TRP A O 1
ATOM 935 N N . GLN A 1 122 ? 2.028 -12.828 -9.798 1.00 62.91 122 GLN A N 1
ATOM 936 C CA . GLN A 1 122 ? 2.813 -11.614 -9.569 1.00 62.91 122 GLN A CA 1
ATOM 937 C C . GLN A 1 122 ? 3.038 -10.811 -10.852 1.00 62.91 122 GLN A C 1
ATOM 939 O O . GLN A 1 122 ? 4.167 -10.626 -11.294 1.00 62.91 122 GLN A O 1
ATOM 944 N N . TRP A 1 123 ? 1.963 -10.268 -11.433 1.00 64.56 123 TRP A N 1
ATOM 945 C CA . TRP A 1 123 ? 2.051 -9.372 -12.601 1.00 64.56 123 TRP A CA 1
ATOM 946 C C . TRP A 1 123 ? 2.925 -8.125 -12.347 1.00 64.56 123 TRP A C 1
ATOM 948 O O . TRP A 1 123 ? 3.431 -7.516 -13.283 1.00 64.56 123 TRP A O 1
ATOM 958 N N . TRP A 1 124 ? 3.143 -7.760 -11.078 1.00 64.94 124 TRP A N 1
ATOM 959 C CA . TRP A 1 124 ? 4.035 -6.679 -10.634 1.00 64.94 124 TRP A CA 1
ATOM 960 C C . TRP A 1 124 ? 5.520 -7.081 -10.602 1.00 64.94 124 TRP A C 1
ATOM 962 O O . TRP A 1 124 ? 6.352 -6.421 -9.968 1.00 64.94 124 TRP A O 1
ATOM 972 N N . ASN A 1 125 ? 5.888 -8.202 -11.216 1.00 64.56 125 ASN A N 1
ATOM 973 C CA . ASN A 1 125 ? 7.267 -8.640 -11.325 1.00 64.56 125 ASN A CA 1
ATOM 974 C C . ASN A 1 125 ? 7.626 -8.812 -12.799 1.00 64.56 125 ASN A C 1
ATOM 976 O O . ASN A 1 125 ? 7.477 -9.882 -13.380 1.00 64.56 125 ASN A O 1
ATOM 980 N N . ILE A 1 126 ? 8.069 -7.714 -13.410 1.00 65.19 126 ILE A N 1
ATOM 981 C CA . ILE A 1 126 ? 8.587 -7.723 -14.775 1.00 65.19 126 ILE A CA 1
ATOM 982 C C . ILE A 1 126 ? 9.995 -8.319 -14.697 1.00 65.19 126 ILE A C 1
ATOM 984 O O . ILE A 1 126 ? 10.970 -7.611 -14.448 1.00 65.19 126 ILE A O 1
ATOM 988 N N . GLN A 1 127 ? 10.080 -9.643 -14.816 1.00 58.97 127 GLN A N 1
ATOM 989 C CA . GLN A 1 127 ? 11.342 -10.363 -14.937 1.00 58.97 127 GLN A CA 1
ATOM 990 C C . GLN A 1 127 ? 11.882 -10.084 -16.340 1.00 58.97 127 GLN A C 1
ATOM 992 O O . GLN A 1 127 ? 11.435 -10.668 -17.326 1.00 58.97 127 GLN A O 1
ATOM 997 N N . CYS A 1 128 ? 12.805 -9.134 -16.453 1.00 63.47 128 CYS A N 1
ATOM 998 C CA . CYS A 1 128 ? 13.557 -8.958 -17.683 1.00 63.47 128 CYS A CA 1
ATOM 999 C C . CYS A 1 128 ? 14.478 -10.171 -17.832 1.00 63.47 128 CYS A C 1
ATOM 1001 O O . CYS A 1 128 ? 15.456 -10.292 -17.095 1.00 63.47 128 CYS A O 1
ATOM 1003 N N . ALA A 1 129 ? 14.131 -11.078 -18.747 1.00 51.56 129 ALA A N 1
ATOM 1004 C CA . ALA A 1 129 ? 15.019 -12.155 -19.154 1.00 51.56 129 ALA A CA 1
ATOM 1005 C C . ALA A 1 129 ? 16.299 -11.530 -19.722 1.00 51.56 129 ALA A C 1
ATOM 1007 O O . ALA A 1 129 ? 16.237 -10.718 -20.649 1.00 51.56 129 ALA A O 1
ATOM 1008 N N . TYR A 1 130 ? 17.431 -11.862 -19.113 1.00 50.53 130 TYR A N 1
ATOM 1009 C CA . TYR A 1 130 ? 18.758 -11.623 -19.665 1.00 50.53 130 TYR A CA 1
ATOM 1010 C C . TYR A 1 130 ? 19.287 -12.929 -20.249 1.00 50.53 130 TYR A C 1
ATOM 1012 O O . TYR A 1 130 ? 19.106 -13.981 -19.594 1.00 50.53 130 TYR A O 1
#

Sequence (130 aa):
MKRVFLISFLLLLLTPYFISAAGPLVPCGPGTDKPDCQFCDFFVLINNVLKFALEIIGFVAVVMAIVGGIFFFFAGANPDALRQAKRIILSVVIGVVIILSSWAVVNTIFNYSGIIEMQGWQWWNIQCAY

Secondary structure (DSSP, 8-state):
-HHHHHHHHHHHHHGGGGGTT-S-SSS-STTSS--SPPHHHHHHHHHHHHHHHHHHHHHHHHHHHHHHHHHHHT-TT-HHHHHHHHHHHHHHHHHHHHHHHHHHHHHHHHHHH--S---SS-TT------

Mean predicted aligned error: 12.46 Å

=== Feature glossary ===
The record interleaves many kinds of information about one protein. Here is each kind framed as the question it answers.

Q: Are the domains correctly placed relative to each other?
A: Predicted aligned error is AlphaFold's pairwise confidence. Unlike pLDDT (per-residue), PAE is per-residue-pair and captures whether two parts of the structure are correctly placed relative to each other. Units are ångströms of expected positional error.

Q: Which residues are in helices, strands, or loops?
A: Eight-state secondary structure (DSSP): H is the canonical α-helix, G the tighter 3₁₀-helix, I the wider π-helix; E/B are β-structure, T and S are turns and bends, and '-' is everything else. DSSP derives these from the pattern of main-chain N–H···O=C hydrogen bonds, not from the sequence.

Q: What if only a Cα trace is available?
A: P-SEA three-state annotation labels each residue as helix, strand, or coil based purely on the geometry of the Cα trace. It serves as a fallback when the full backbone (and thus DSSP) is unavailable.

Q: What are the backbone torsion angles?
A: φ (phi) and ψ (psi) are the two rotatable backbone dihedrals per residue: φ is the C(i-1)–N–Cα–C torsion, ψ is the N–Cα–C–N(i+1) torsion, both in degrees on (−180°, 180°]. α-helical residues cluster near (−60°, −45°); β-strand residues near (−120°, +130°). A Ramachandran plot is simply a scatter of (φ, ψ) for every residue.

Q: What known structures does this most resemble?
A: Structural nearest neighbors (via Foldseek easy-search vs the PDB). Reported per hit: target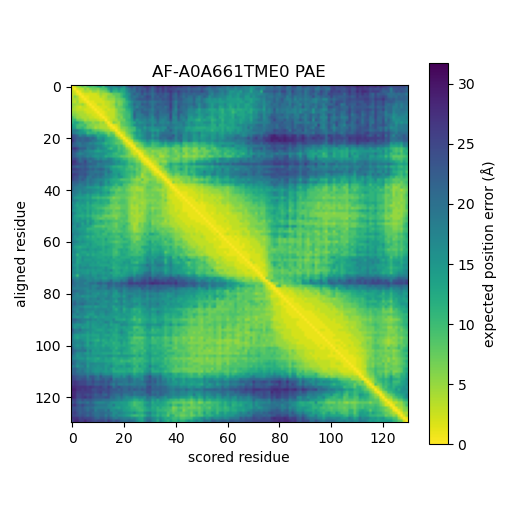 PDB id, E-value, and alignment TM-score. A TM-score above ~0.5 is the conventional threshold for 'same fold'.

Q: What family and function is it annotated with?
A: Database cross-references. InterPro integrates a dozen domain/family signature databases into unified entries with residue-range hits. GO terms attach function/process/location labels with evidence codes. CATH codes position the fold in a four-level structural taxonomy. Organism is the NCBI-taxonomy species name.

Q: Which residues are buried vs exposed?
A: Solvent accessibility: the surface area of each residue that a 1.4 Å water probe can touch, in Å². When only backbone atoms are 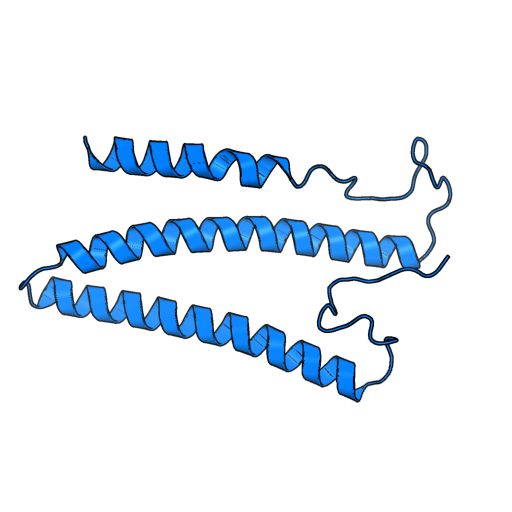present the absolute values are lower than full-atom SASA (side chains contribute most of the area) and are flagged as backbone-only.

Q: What do the diagnostic plots show?
A: Three diagnostic plots accompany the record. The Cα contact map visualizes the tertiary structure as a 2D adjacency matrix (8 Å cutoff, sequence-local contacts suppressed). The Ramachandran plot shows the distribution of backbone (φ, ψ) torsions, with points in the α and β basins reflecting secondary structure content. The PAE plot shows AlphaFold's inter-residue confidence as a color matrix.

Q: What is the amino-acid chain?
A: The amino-acid sequence is the protein's primary structure: the linear order of residues from the N-terminus to the C-terminus, written in one-letter code. Everything else here — the 3D coordinates, the secondary structure, the domain annotations — is ultimately a consequence of this string.

Q: What do the rendered images show?
A: The six renders are orthographic views along the three Cartesian axes in both directions. Representation (cartoon, sticks, or surface) and color scheme (sequence-rainbow or by-chain) vary across proteins so the training set covers all the common visualization conventions.

Q: Where is each backbone atom in 3D?
A: The mmCIF table is the protein's shape written out atom by atom. For each backbone N, Cα, C, and carbonyl O, it records an (x, y, z) coordinate triple in Å plus the residue type, chain letter, and residue number.

Q: How mobile is each atom in the crystal?
A: For experimental (PDB) structures, the B-factor (temperature factor) quantifies the positional spread of each atom in the crystal — a combination of thermal vibration and static disorder — in units of Å². High B-factors mark flexible loops or poorly resolved regions; low B-factors mark the rigid, well-ordered core.

Q: How big and how compact is the whole molecule?
A: Three whole-structure scalars: the radius of gyration (RMS distance of Cα from centroid, in Å), the count of Cα–Cα contacts (pairs closer than 8 Å and separated by more than four residues in sequence — i.e. tertiary, not local, contacts), and the bounding-box dimensions. Together they distinguish compact globular folds from extended fibres or disordered chains.

Q: What does the local fold look like, residue by residue?
A: A 3Di character summarizes, for each residue, the relative orientation of the Cα frame of its nearest spatial neighbor. Because it encodes fold topology rather than chemistry, 3Di alignments detect remote structural similarity that sequence alignment misses.

Q: How confident is the AlphaFold model at each residue?
A: For AlphaFold models, the B-factor field carries pLDDT — the model's own estimate of local accuracy on a 0–100 scale. Regions with pLDDT<50 should be treated as essentially unmodeled; they often correspond to intrinsically disordered segments.